Protein AF-A0A2T4J981-F1 (afdb_monomer_lite)

Organism: NCBI:txid1188250

Sequence (81 aa):
MIDSTRATNPRTRQSLSLIAPEAVDRFIATYLPLGLMAHDLGTQAKHVSARLDKAEVRPIPLPDRCSMIYIRAEAAPVIAI

Foldseek 3Di:
DFDWDWDQDPPPRDIDTHTDVVVVVVCVVFKDFLVNLCVVLVHDSVVLVVQCVVVVFAFDDDDPPDTTMGGCVSSCVSSVD

Structure (mmCIF, N/CA/C/O backbone):
data_AF-A0A2T4J981-F1
#
_entry.id   AF-A0A2T4J981-F1
#
loop_
_atom_site.group_PDB
_atom_site.id
_atom_site.type_symbol
_atom_site.label_atom_id
_atom_site.label_alt_id
_atom_site.label_comp_id
_atom_site.label_asym_id
_atom_site.label_entity_id
_atom_site.label_seq_id
_atom_site.pdbx_PDB_ins_code
_atom_site.Cartn_x
_atom_site.Cartn_y
_atom_site.Cartn_z
_atom_site.occupancy
_atom_site.B_iso_or_equiv
_atom_site.auth_seq_id
_atom_site.auth_comp_id
_atom_site.auth_asym_id
_atom_site.auth_atom_id
_atom_site.pdbx_PDB_model_num
ATOM 1 N N . MET A 1 1 ? 14.712 -12.212 -5.330 1.00 58.00 1 MET A N 1
ATOM 2 C CA . MET A 1 1 ? 15.138 -11.175 -6.292 1.00 58.00 1 MET A CA 1
ATOM 3 C C . MET A 1 1 ? 13.934 -10.858 -7.164 1.00 58.00 1 MET A C 1
ATOM 5 O O . MET A 1 1 ? 13.248 -11.798 -7.539 1.00 58.00 1 MET A O 1
ATOM 9 N N . ILE A 1 2 ? 13.601 -9.584 -7.388 1.00 74.00 2 ILE A N 1
ATOM 10 C CA . ILE A 1 2 ? 12.561 -9.222 -8.363 1.00 74.00 2 ILE A CA 1
ATOM 11 C C . ILE A 1 2 ? 13.267 -9.093 -9.707 1.00 74.00 2 ILE A C 1
ATOM 13 O O . ILE A 1 2 ? 14.140 -8.235 -9.850 1.00 74.00 2 ILE A O 1
ATOM 17 N N . ASP A 1 3 ? 12.920 -9.953 -10.659 1.00 81.81 3 ASP A N 1
ATOM 18 C CA . ASP A 1 3 ? 13.475 -9.856 -12.002 1.00 81.81 3 ASP A CA 1
ATOM 19 C C . ASP A 1 3 ? 12.972 -8.580 -12.672 1.00 81.81 3 ASP A C 1
ATOM 21 O O . ASP A 1 3 ? 11.785 -8.239 -12.618 1.00 81.81 3 ASP A O 1
ATOM 25 N N . SER A 1 4 ? 13.906 -7.848 -13.276 1.00 87.88 4 SER A N 1
ATOM 26 C CA . SER A 1 4 ? 13.598 -6.638 -14.022 1.00 87.88 4 SER A CA 1
ATOM 27 C C . SER A 1 4 ? 14.346 -6.608 -15.344 1.00 87.88 4 SER A C 1
ATOM 29 O O . SER A 1 4 ? 15.481 -7.074 -15.452 1.00 87.88 4 SER A O 1
ATOM 31 N N . THR A 1 5 ? 13.705 -6.048 -16.363 1.00 89.62 5 THR A N 1
ATOM 32 C CA . THR A 1 5 ? 14.282 -5.862 -17.693 1.00 89.62 5 THR A CA 1
ATOM 33 C C . THR A 1 5 ? 14.482 -4.378 -17.947 1.00 89.62 5 THR A C 1
ATOM 35 O O . THR A 1 5 ? 13.609 -3.562 -17.649 1.00 89.62 5 THR A O 1
ATOM 38 N N . ARG A 1 6 ? 15.635 -4.001 -18.506 1.00 91.81 6 ARG A N 1
ATOM 39 C CA . ARG A 1 6 ? 15.854 -2.616 -18.928 1.00 91.81 6 ARG A CA 1
ATOM 40 C C . ARG A 1 6 ? 15.093 -2.337 -20.219 1.00 91.81 6 ARG A C 1
ATOM 42 O O . ARG A 1 6 ? 15.208 -3.094 -21.176 1.00 91.81 6 ARG A O 1
ATOM 49 N N . ALA A 1 7 ? 14.375 -1.225 -20.253 1.00 91.00 7 ALA A N 1
ATOM 50 C CA . ALA A 1 7 ? 13.705 -0.722 -21.442 1.00 91.00 7 ALA A CA 1
ATOM 51 C C . ALA A 1 7 ? 13.931 0.782 -21.577 1.00 91.00 7 ALA A C 1
ATOM 53 O O . ALA A 1 7 ? 14.084 1.490 -20.586 1.00 91.00 7 ALA A O 1
ATOM 54 N N . THR A 1 8 ? 13.925 1.295 -22.800 1.00 92.38 8 THR A N 1
ATOM 55 C CA . THR A 1 8 ? 14.024 2.737 -23.037 1.00 92.38 8 THR A CA 1
ATOM 56 C C . THR A 1 8 ? 12.626 3.339 -23.099 1.00 92.38 8 THR A C 1
ATOM 58 O O . THR A 1 8 ? 11.790 2.891 -23.880 1.00 92.38 8 THR A O 1
ATOM 61 N N . ASN A 1 9 ? 12.363 4.375 -22.299 1.00 89.94 9 ASN A N 1
ATOM 62 C CA . ASN A 1 9 ? 11.110 5.121 -22.356 1.00 89.94 9 ASN A CA 1
ATOM 63 C C . ASN A 1 9 ? 10.955 5.759 -23.753 1.00 89.94 9 ASN A C 1
ATOM 65 O O . ASN A 1 9 ? 11.797 6.580 -24.124 1.00 89.94 9 ASN A O 1
ATOM 69 N N . PRO A 1 10 ? 9.888 5.467 -24.516 1.00 90.06 10 PRO A N 1
ATOM 70 C CA . PRO A 1 10 ? 9.735 5.995 -25.872 1.00 90.06 10 PRO A CA 1
ATOM 71 C C . PRO A 1 10 ? 9.554 7.521 -25.911 1.00 90.06 10 PRO A C 1
ATOM 73 O O . PRO A 1 10 ? 9.918 8.156 -26.896 1.00 90.06 10 PRO A O 1
ATOM 76 N N . ARG A 1 11 ? 9.037 8.129 -24.833 1.00 92.19 11 ARG A N 1
ATOM 77 C CA . ARG A 1 11 ? 8.786 9.575 -24.743 1.00 92.19 11 ARG A CA 1
ATOM 78 C C . ARG A 1 11 ? 10.008 10.357 -24.272 1.00 92.19 11 ARG A C 1
ATOM 80 O O . ARG A 1 11 ? 10.292 11.421 -24.807 1.00 92.19 11 ARG A O 1
ATOM 87 N N . THR A 1 12 ? 10.710 9.862 -23.253 1.00 94.12 12 THR A N 1
ATOM 88 C CA . THR A 1 12 ? 11.821 10.598 -22.617 1.00 94.12 12 THR A CA 1
ATOM 89 C C . THR A 1 12 ? 13.202 10.073 -22.997 1.00 94.12 12 THR A C 1
ATOM 91 O O . THR A 1 12 ? 14.199 10.697 -22.647 1.00 94.12 12 THR A O 1
ATOM 94 N N . ARG A 1 13 ? 13.279 8.926 -23.689 1.00 92.06 13 ARG A N 1
ATOM 95 C CA . ARG A 1 13 ? 14.507 8.165 -23.991 1.00 92.06 13 ARG A CA 1
ATOM 96 C C . ARG A 1 13 ? 15.326 7.760 -22.759 1.00 92.06 13 ARG A C 1
ATOM 98 O O . ARG A 1 13 ? 16.459 7.310 -22.894 1.00 92.06 13 ARG A O 1
ATOM 105 N N . GLN A 1 14 ? 14.764 7.891 -21.559 1.00 93.75 14 GLN A N 1
ATOM 106 C CA . GLN A 1 14 ? 15.416 7.472 -20.321 1.00 93.75 14 GLN A CA 1
ATOM 107 C C . GLN A 1 14 ? 15.355 5.951 -20.166 1.00 93.75 14 GLN A C 1
ATOM 109 O O . GLN A 1 14 ? 14.368 5.324 -20.554 1.00 93.75 14 GLN A O 1
ATOM 114 N N . SER A 1 15 ? 16.393 5.360 -19.571 1.00 91.62 15 SER A N 1
ATOM 115 C CA . SER A 1 15 ? 16.370 3.946 -19.191 1.00 91.62 15 SER A CA 1
ATOM 116 C C . SER A 1 15 ? 15.388 3.739 -18.039 1.00 91.62 15 SER A C 1
ATOM 118 O O . SER A 1 15 ? 15.473 4.410 -17.014 1.00 91.62 15 SER A O 1
ATOM 120 N N . LEU A 1 16 ? 14.489 2.781 -18.205 1.00 92.31 16 LEU A N 1
ATOM 121 C CA . LEU A 1 16 ? 13.552 2.292 -17.206 1.00 92.31 16 LEU A CA 1
ATOM 122 C C . LEU A 1 16 ? 13.926 0.859 -16.834 1.00 92.31 16 LEU A C 1
ATOM 124 O O . LEU A 1 16 ? 14.396 0.098 -17.680 1.00 92.31 16 LEU A O 1
ATOM 128 N N . SER A 1 17 ? 13.674 0.490 -15.585 1.00 90.56 17 SER A N 1
ATOM 129 C CA . SER A 1 17 ? 13.629 -0.909 -15.166 1.00 90.56 17 SER A CA 1
ATOM 130 C C . SER A 1 17 ? 12.167 -1.329 -15.102 1.00 90.56 17 SER A C 1
ATOM 132 O O . SER A 1 17 ? 11.398 -0.765 -14.326 1.00 90.56 17 SER A O 1
ATOM 134 N N . LEU A 1 18 ? 11.779 -2.285 -15.938 1.00 90.06 18 LEU A N 1
ATOM 135 C CA . LEU A 1 18 ? 10.442 -2.863 -15.959 1.00 90.06 18 LEU A CA 1
ATOM 136 C C . LEU A 1 18 ? 10.430 -4.125 -15.111 1.00 90.06 18 LEU A C 1
ATOM 138 O O . LEU A 1 18 ? 11.317 -4.962 -15.244 1.00 90.06 18 LEU A O 1
ATOM 142 N N . ILE A 1 19 ? 9.426 -4.254 -14.258 1.00 91.50 19 ILE A N 1
ATOM 143 C CA . ILE A 1 19 ? 9.186 -5.449 -13.452 1.00 91.50 19 ILE A CA 1
ATOM 144 C C . ILE A 1 19 ? 8.100 -6.272 -14.151 1.00 91.50 19 ILE A C 1
ATOM 146 O O . ILE A 1 19 ? 7.165 -5.700 -14.713 1.00 91.50 19 ILE A O 1
ATOM 150 N N . ALA A 1 20 ? 8.231 -7.599 -14.127 1.00 89.62 20 ALA A N 1
ATOM 151 C CA . ALA A 1 20 ? 7.234 -8.492 -14.708 1.00 89.62 20 ALA A CA 1
ATOM 152 C C . ALA A 1 20 ? 5.867 -8.345 -13.997 1.00 89.62 20 ALA A C 1
ATOM 154 O O . ALA A 1 20 ? 5.849 -8.214 -12.766 1.00 89.62 20 ALA A O 1
ATOM 155 N N . PRO A 1 21 ? 4.731 -8.389 -14.721 1.00 89.62 21 PRO A N 1
ATOM 156 C CA . PRO A 1 21 ? 3.398 -8.269 -14.124 1.00 89.62 21 PRO A CA 1
ATOM 157 C C . PRO A 1 21 ? 3.163 -9.238 -12.959 1.00 89.62 21 PRO A C 1
ATOM 159 O O . PRO A 1 21 ? 2.676 -8.838 -11.909 1.00 89.62 21 PRO A O 1
ATOM 162 N N . GLU A 1 22 ? 3.642 -10.476 -13.063 1.00 90.81 22 GLU A N 1
ATOM 163 C CA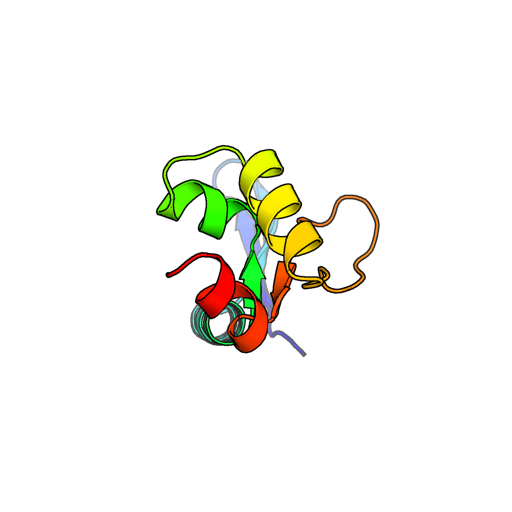 . GLU A 1 22 ? 3.457 -11.507 -12.038 1.00 90.81 22 GLU A CA 1
ATOM 164 C C . GLU A 1 22 ? 4.184 -11.156 -10.733 1.00 90.81 22 GLU A C 1
ATOM 166 O O . GLU A 1 22 ? 3.794 -11.584 -9.647 1.00 90.81 22 GLU A O 1
ATOM 171 N N . ALA A 1 23 ? 5.276 -10.391 -10.814 1.00 91.25 23 ALA A N 1
ATOM 172 C CA . ALA A 1 23 ? 5.958 -9.889 -9.629 1.00 91.25 23 ALA A CA 1
ATOM 173 C C . ALA A 1 23 ? 5.175 -8.744 -8.972 1.00 91.25 23 ALA A C 1
ATOM 175 O O . ALA A 1 23 ? 5.188 -8.644 -7.744 1.00 91.25 23 ALA A O 1
ATOM 176 N N . VAL A 1 24 ? 4.461 -7.934 -9.761 1.00 90.44 24 VAL A N 1
ATOM 177 C CA . VAL A 1 24 ? 3.511 -6.942 -9.241 1.00 90.44 24 VAL A CA 1
ATOM 178 C C . VAL A 1 24 ? 2.350 -7.653 -8.549 1.00 90.44 24 VAL A C 1
ATOM 180 O O . VAL A 1 24 ? 2.049 -7.310 -7.410 1.00 90.44 24 VAL A O 1
ATOM 183 N N . ASP A 1 25 ? 1.782 -8.693 -9.160 1.00 91.81 25 ASP A N 1
ATOM 184 C CA . ASP A 1 25 ? 0.679 -9.473 -8.585 1.00 91.81 25 ASP A CA 1
ATOM 185 C C . ASP A 1 25 ? 1.066 -10.112 -7.246 1.00 91.81 25 ASP A C 1
ATOM 187 O O . ASP A 1 25 ? 0.354 -9.982 -6.249 1.00 91.81 25 ASP A O 1
ATOM 191 N N . ARG A 1 26 ? 2.249 -10.736 -7.170 1.00 92.50 26 ARG A N 1
ATOM 192 C CA . ARG A 1 26 ? 2.778 -11.272 -5.903 1.00 92.50 26 ARG A CA 1
ATOM 193 C C . ARG A 1 26 ? 2.983 -10.182 -4.853 1.00 92.50 26 ARG A C 1
ATOM 195 O O . ARG A 1 26 ? 2.712 -10.407 -3.671 1.00 92.50 26 ARG A O 1
ATOM 202 N N . PHE A 1 27 ? 3.461 -9.012 -5.275 1.00 92.25 27 PHE A N 1
ATOM 203 C CA . PHE A 1 27 ? 3.658 -7.879 -4.382 1.00 92.25 27 PHE A CA 1
ATOM 204 C C . PHE A 1 27 ? 2.325 -7.396 -3.808 1.00 92.25 27 PHE A C 1
ATOM 206 O O . PHE A 1 27 ? 2.203 -7.316 -2.590 1.00 92.25 27 PHE A O 1
ATOM 213 N N . ILE A 1 28 ? 1.310 -7.145 -4.640 1.00 92.06 28 ILE A N 1
ATOM 214 C CA . ILE A 1 28 ? -0.001 -6.665 -4.176 1.00 92.06 28 ILE A CA 1
ATOM 215 C C . ILE A 1 28 ? -0.794 -7.737 -3.424 1.00 92.06 28 ILE A C 1
ATOM 217 O O . ILE A 1 28 ? -1.637 -7.387 -2.602 1.00 92.06 28 ILE A O 1
ATOM 221 N N . ALA A 1 29 ? -0.534 -9.027 -3.658 1.00 93.69 29 ALA A N 1
ATOM 222 C CA . ALA A 1 29 ? -1.124 -10.116 -2.879 1.00 93.69 29 ALA A CA 1
ATOM 223 C C . ALA A 1 29 ? -0.583 -10.158 -1.439 1.00 93.69 29 ALA A C 1
ATOM 225 O O . ALA A 1 29 ? -1.306 -10.528 -0.519 1.00 93.69 29 ALA A O 1
ATOM 226 N N . THR A 1 30 ? 0.670 -9.745 -1.233 1.00 95.56 30 THR A N 1
ATOM 227 C CA . THR A 1 30 ? 1.345 -9.809 0.077 1.00 95.56 30 THR A CA 1
ATOM 228 C C . THR A 1 30 ? 1.290 -8.477 0.823 1.00 95.56 30 THR A C 1
ATOM 230 O O . THR A 1 30 ? 1.107 -8.435 2.041 1.00 95.56 30 THR A O 1
ATOM 233 N N . TYR A 1 31 ? 1.438 -7.376 0.092 1.00 96.06 31 TYR A N 1
ATOM 234 C CA . TYR A 1 31 ? 1.599 -6.034 0.628 1.00 96.06 31 TYR A CA 1
ATOM 235 C C . TYR A 1 31 ? 0.484 -5.108 0.165 1.00 96.06 31 TYR A C 1
ATOM 237 O O . TYR A 1 31 ? -0.098 -5.269 -0.908 1.00 96.06 31 TYR A O 1
ATOM 245 N N . LEU A 1 32 ? 0.222 -4.095 0.982 1.00 95.38 32 LEU A N 1
ATOM 246 C CA . LEU A 1 32 ? -0.832 -3.126 0.760 1.00 95.38 32 LEU A CA 1
ATOM 247 C C . LEU A 1 32 ? -0.272 -1.698 0.882 1.00 95.38 32 LEU A C 1
ATOM 249 O O . LEU A 1 32 ? 0.015 -1.227 1.987 1.00 95.38 32 LEU A O 1
ATOM 253 N N . PRO A 1 33 ? -0.049 -1.008 -0.250 1.00 95.56 33 PRO A N 1
ATOM 254 C CA . PRO A 1 33 ? 0.404 0.377 -0.269 1.00 95.56 33 PRO A CA 1
ATOM 255 C C . PRO A 1 33 ? -0.626 1.335 0.328 1.00 95.56 33 PRO A C 1
ATOM 257 O O . PRO A 1 33 ? -1.809 1.276 -0.006 1.00 95.56 33 PRO A O 1
ATOM 260 N N . LEU A 1 34 ? -0.163 2.299 1.127 1.00 95.25 34 LEU A N 1
ATOM 261 C CA . LEU A 1 34 ? -1.022 3.310 1.754 1.00 95.25 34 LEU A CA 1
ATOM 262 C C . LEU A 1 34 ? -1.849 4.108 0.740 1.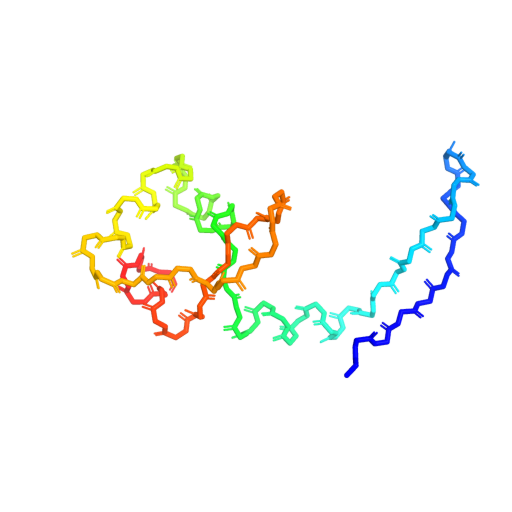00 95.25 34 LEU A C 1
ATOM 264 O O . LEU A 1 34 ? -3.006 4.428 1.000 1.00 95.25 34 LEU A O 1
ATOM 268 N N . GLY A 1 35 ? -1.261 4.408 -0.420 1.00 94.12 35 GLY A N 1
ATOM 269 C CA . GLY A 1 35 ? -1.951 5.106 -1.503 1.00 94.12 35 GLY A CA 1
ATOM 270 C C . GLY A 1 35 ? -3.109 4.302 -2.098 1.00 94.12 35 GLY A C 1
ATOM 271 O O . GLY A 1 35 ? -4.156 4.884 -2.358 1.00 94.12 35 GLY A O 1
ATOM 272 N N . LEU A 1 36 ? -2.952 2.981 -2.254 1.00 94.38 36 LEU A N 1
ATOM 273 C CA . LEU A 1 36 ? -4.024 2.115 -2.758 1.00 94.38 36 LEU A CA 1
ATOM 274 C C . LEU A 1 36 ? -5.166 2.011 -1.746 1.00 94.38 36 LEU A C 1
ATOM 276 O O . LEU A 1 36 ? -6.313 2.224 -2.108 1.00 94.38 36 LEU A O 1
ATOM 280 N N . MET A 1 37 ? -4.853 1.833 -0.461 1.00 95.81 37 MET A N 1
ATOM 281 C CA . MET A 1 37 ? -5.873 1.857 0.597 1.00 95.81 37 MET A CA 1
ATOM 282 C C . MET A 1 37 ? -6.668 3.166 0.613 1.00 95.81 37 MET A C 1
ATOM 284 O O . MET A 1 37 ? -7.885 3.172 0.768 1.00 95.81 37 MET A O 1
ATOM 288 N N . ALA A 1 38 ? -5.975 4.296 0.468 1.00 96.25 38 ALA A N 1
ATOM 289 C CA . ALA A 1 38 ? -6.605 5.609 0.440 1.00 96.25 38 ALA A CA 1
ATOM 290 C C . ALA A 1 38 ? -7.512 5.781 -0.784 1.00 96.25 38 ALA A C 1
ATOM 292 O O . ALA A 1 38 ? -8.621 6.298 -0.652 1.00 96.25 38 ALA A O 1
ATOM 293 N N . HIS A 1 39 ? -7.046 5.317 -1.944 1.00 95.62 39 HIS A N 1
ATOM 294 C CA . HIS A 1 39 ? -7.813 5.297 -3.181 1.00 95.62 39 HIS A CA 1
ATOM 295 C C . HIS A 1 39 ? -9.090 4.456 -3.038 1.00 95.62 39 HIS A C 1
ATOM 297 O O . HIS A 1 39 ? -10.176 4.970 -3.293 1.00 95.62 39 HIS A O 1
ATOM 303 N N . ASP A 1 40 ? -8.975 3.217 -2.558 1.00 94.31 40 ASP A N 1
ATOM 304 C CA . ASP A 1 40 ? -10.097 2.274 -2.462 1.00 94.31 40 ASP A CA 1
ATOM 305 C C . ASP A 1 40 ? -11.165 2.737 -1.459 1.00 94.31 40 ASP A C 1
ATOM 307 O O . ASP A 1 40 ? -12.358 2.533 -1.666 1.00 94.31 40 ASP A O 1
ATOM 311 N N . LEU A 1 41 ? -10.752 3.438 -0.400 1.00 95.12 41 LEU A N 1
ATOM 312 C CA . LEU A 1 41 ? -11.655 4.039 0.587 1.00 95.12 41 LEU A CA 1
ATOM 313 C C . LEU A 1 41 ? -12.168 5.434 0.200 1.00 95.12 41 LEU A C 1
ATOM 315 O O . LEU A 1 41 ? -12.928 6.031 0.964 1.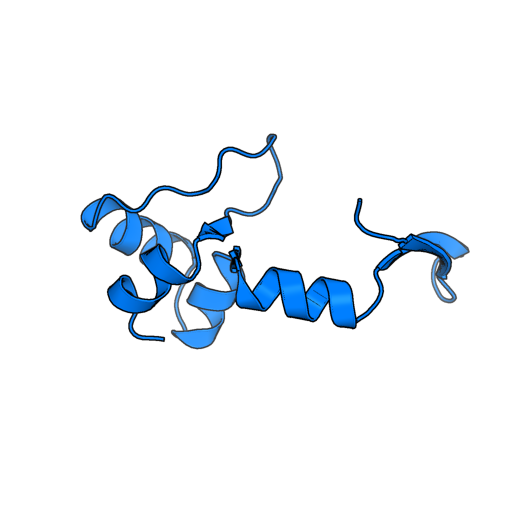00 95.12 41 LEU A O 1
ATOM 319 N N . GLY A 1 42 ? -11.710 6.005 -0.917 1.00 95.94 42 GLY A N 1
ATOM 320 C CA . GLY A 1 42 ? -12.059 7.368 -1.322 1.00 95.94 42 GLY A CA 1
ATOM 321 C C . GLY A 1 42 ? -11.641 8.439 -0.304 1.00 95.94 42 GLY A C 1
ATOM 322 O O . GLY A 1 42 ? -12.366 9.408 -0.084 1.00 95.94 42 GLY A O 1
ATOM 323 N N . THR A 1 43 ? -10.493 8.272 0.361 1.00 96.31 43 THR A N 1
ATOM 324 C CA . THR A 1 43 ? -10.022 9.173 1.426 1.00 96.31 43 THR A CA 1
ATOM 325 C C . THR A 1 43 ? -8.550 9.559 1.270 1.00 96.31 43 THR A C 1
ATOM 327 O O . THR A 1 43 ? -7.855 9.142 0.350 1.00 96.31 43 THR A O 1
ATOM 330 N N . GLN A 1 44 ? -8.046 10.403 2.173 1.00 96.12 44 GLN A N 1
ATOM 331 C CA . GLN A 1 44 ? -6.638 10.799 2.193 1.00 96.12 44 GLN A CA 1
ATOM 332 C C . GLN A 1 44 ? -5.781 9.748 2.909 1.00 96.12 44 GLN A C 1
ATOM 334 O O . GLN A 1 44 ? -6.149 9.254 3.976 1.00 96.12 44 GLN A O 1
ATOM 339 N N . ALA A 1 45 ? -4.57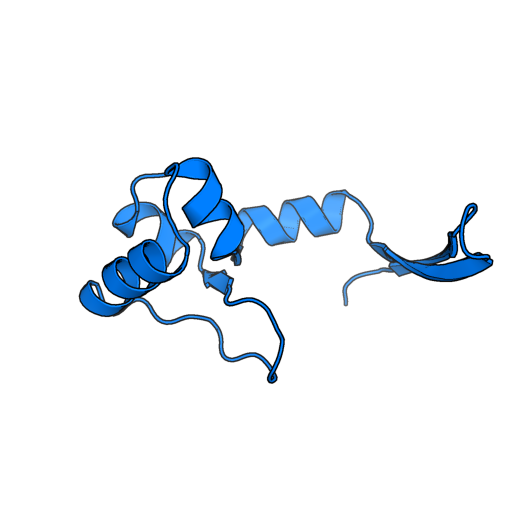2 9.505 2.395 1.00 95.12 45 ALA A N 1
ATOM 340 C CA . ALA A 1 45 ? -3.587 8.589 2.982 1.00 95.12 45 ALA A CA 1
ATOM 341 C C . ALA A 1 45 ? -3.322 8.841 4.478 1.00 95.12 45 ALA A C 1
ATOM 343 O O . ALA A 1 45 ? -3.169 7.896 5.248 1.00 95.12 45 ALA A O 1
ATOM 344 N N . LYS A 1 46 ? -3.344 10.107 4.918 1.00 95.44 46 LYS A N 1
ATOM 345 C CA . LYS A 1 46 ? -3.177 10.472 6.334 1.00 95.44 46 LYS A CA 1
ATOM 346 C C . LYS A 1 46 ? -4.270 9.885 7.240 1.00 95.44 46 LYS A C 1
ATOM 348 O O . LYS A 1 46 ? -3.980 9.502 8.367 1.00 95.44 46 LYS A O 1
ATOM 353 N N . HIS A 1 47 ? -5.513 9.790 6.757 1.00 96.44 47 HIS A N 1
ATOM 354 C CA . HIS A 1 47 ? -6.626 9.230 7.529 1.00 96.44 47 HIS A CA 1
ATOM 355 C C . HIS A 1 47 ? -6.497 7.713 7.653 1.00 96.44 47 HIS A C 1
ATOM 357 O O . HIS A 1 47 ? -6.719 7.166 8.730 1.00 96.44 47 HIS A O 1
ATOM 363 N N . VAL A 1 48 ? -6.077 7.049 6.573 1.00 96.75 48 VAL A N 1
ATOM 364 C CA . VAL A 1 48 ? -5.772 5.614 6.588 1.00 96.75 48 VAL A CA 1
ATOM 365 C C . VAL A 1 48 ? -4.632 5.321 7.561 1.00 96.75 48 VAL A C 1
ATOM 367 O O . VAL A 1 48 ? -4.772 4.458 8.421 1.00 96.75 48 VAL A O 1
ATOM 370 N N . SER A 1 49 ? -3.542 6.090 7.487 1.00 96.38 49 SER A N 1
ATOM 371 C CA . SER A 1 49 ? -2.395 5.934 8.385 1.00 96.38 49 SER A CA 1
ATOM 372 C C . SER A 1 49 ? -2.790 6.105 9.850 1.00 96.38 49 SER A C 1
ATOM 374 O O . SER A 1 49 ? -2.385 5.300 10.677 1.00 96.38 49 SER A O 1
ATOM 376 N N . ALA A 1 50 ? -3.610 7.108 10.175 1.00 96.50 50 ALA A N 1
ATOM 377 C CA . ALA A 1 50 ? -4.088 7.316 11.540 1.00 96.50 50 ALA A CA 1
ATOM 378 C C . ALA A 1 50 ? -4.996 6.173 12.030 1.00 96.50 50 ALA A C 1
ATOM 380 O O . ALA A 1 50 ? -4.988 5.842 13.213 1.00 96.50 50 ALA A O 1
ATOM 381 N N . ARG A 1 51 ? -5.792 5.565 11.140 1.00 96.00 51 ARG A N 1
ATOM 382 C CA . ARG A 1 51 ? -6.636 4.407 11.472 1.00 96.00 51 ARG A CA 1
ATOM 383 C C . ARG A 1 51 ? -5.800 3.152 11.737 1.00 96.00 51 ARG A C 1
ATOM 385 O O . ARG A 1 51 ? -6.099 2.442 12.688 1.00 96.00 51 ARG A O 1
ATOM 392 N N . LEU A 1 52 ? -4.761 2.912 10.936 1.00 97.06 52 LEU A N 1
ATOM 393 C CA . LEU A 1 52 ? -3.821 1.801 11.128 1.00 97.06 52 LEU A CA 1
ATOM 394 C C . LEU A 1 52 ? -3.000 1.971 12.411 1.00 97.06 52 LEU A C 1
ATOM 396 O O . LEU A 1 52 ? -2.886 1.027 13.183 1.00 97.06 52 LEU A O 1
ATOM 400 N N . ASP A 1 53 ? -2.530 3.189 12.692 1.00 96.62 53 ASP A N 1
ATOM 401 C CA . ASP A 1 53 ? -1.786 3.508 13.917 1.00 96.62 53 ASP A CA 1
ATOM 402 C C . ASP A 1 53 ? -2.624 3.265 15.185 1.00 96.62 53 ASP A C 1
ATOM 404 O O . ASP A 1 53 ? -2.144 2.652 16.134 1.00 96.62 53 ASP A O 1
ATOM 408 N N . LYS A 1 54 ? -3.914 3.638 15.171 1.00 96.88 54 LYS A N 1
ATOM 409 C CA . LYS A 1 54 ? -4.865 3.323 16.258 1.00 96.88 54 LYS A CA 1
ATOM 410 C C . LYS A 1 54 ? -5.090 1.825 16.470 1.00 96.88 54 LYS A C 1
ATOM 412 O O . LYS A 1 54 ? -5.468 1.432 17.566 1.00 96.88 54 LYS A O 1
ATOM 417 N N . ALA A 1 55 ? -4.917 1.022 15.424 1.00 95.94 55 ALA A N 1
ATOM 418 C CA . ALA A 1 55 ? -5.013 -0.433 15.478 1.00 95.94 55 ALA A CA 1
ATOM 419 C C . ALA A 1 55 ? -3.648 -1.101 15.720 1.00 95.94 55 ALA A C 1
ATOM 421 O O . ALA A 1 55 ? -3.535 -2.312 15.574 1.00 95.94 55 ALA A O 1
ATOM 422 N N . GLU A 1 56 ? -2.616 -0.313 16.039 1.00 96.81 56 GLU A N 1
ATOM 423 C CA . GLU A 1 56 ? -1.237 -0.760 16.260 1.00 96.81 56 GLU A CA 1
ATOM 424 C C . GLU A 1 56 ? -0.596 -1.470 15.051 1.00 96.81 56 GLU A C 1
ATOM 426 O O . GLU A 1 56 ? 0.457 -2.096 15.169 1.00 96.81 56 GLU A O 1
ATOM 431 N N . VAL A 1 57 ? -1.171 -1.308 13.854 1.00 97.06 57 VAL A N 1
ATOM 432 C CA . VAL A 1 57 ? -0.628 -1.852 12.607 1.00 97.06 57 VAL A CA 1
ATOM 433 C C . VAL A 1 57 ? 0.403 -0.878 12.047 1.00 97.06 57 VAL A C 1
ATOM 435 O O . VAL A 1 57 ? 0.089 0.254 11.667 1.00 97.06 57 VAL A O 1
ATOM 438 N N . ARG A 1 58 ? 1.662 -1.316 11.993 1.00 95.44 58 ARG A N 1
ATOM 439 C CA . ARG A 1 58 ? 2.804 -0.492 11.578 1.00 95.44 58 ARG A CA 1
ATOM 440 C C . ARG A 1 58 ? 3.184 -0.757 10.117 1.00 95.44 58 ARG A C 1
ATOM 442 O O . ARG A 1 58 ? 3.061 -1.886 9.645 1.00 95.44 58 ARG A O 1
ATOM 449 N N . PRO A 1 59 ? 3.666 0.261 9.383 1.00 96.38 59 PRO A N 1
ATOM 450 C CA . PRO A 1 59 ? 4.222 0.041 8.057 1.00 96.38 59 PRO A CA 1
ATOM 451 C C . PRO A 1 59 ? 5.536 -0.737 8.149 1.00 96.38 59 PRO A C 1
ATOM 453 O O . PRO A 1 59 ? 6.243 -0.690 9.158 1.00 96.38 59 PRO A O 1
ATOM 456 N N . ILE A 1 60 ? 5.900 -1.398 7.054 1.00 95.81 60 ILE A N 1
ATOM 457 C CA . ILE A 1 60 ? 7.211 -2.031 6.916 1.00 95.81 60 ILE A CA 1
ATOM 458 C C . ILE A 1 60 ? 8.282 -0.932 6.924 1.00 95.81 60 ILE A C 1
ATOM 460 O O . ILE A 1 60 ? 8.135 0.054 6.193 1.00 95.81 60 ILE A O 1
ATOM 464 N N . PRO A 1 61 ? 9.364 -1.079 7.712 1.00 93.94 61 PRO A N 1
ATOM 465 C CA . PRO A 1 61 ? 10.459 -0.122 7.711 1.00 93.94 61 PRO A CA 1
ATOM 466 C C . PRO A 1 61 ? 11.148 -0.133 6.344 1.00 93.94 61 PRO A C 1
ATOM 468 O O . PRO A 1 61 ? 11.764 -1.119 5.940 1.00 93.94 61 PRO A O 1
ATOM 471 N N . LEU A 1 62 ? 11.025 0.980 5.628 1.00 91.94 62 LEU A N 1
ATOM 472 C CA . LEU A 1 62 ? 11.651 1.217 4.333 1.00 91.94 62 LEU A CA 1
ATOM 473 C C . LEU A 1 62 ? 12.535 2.469 4.400 1.00 91.94 62 LEU A C 1
ATOM 475 O O . LEU A 1 62 ? 12.334 3.302 5.286 1.00 91.94 62 LEU A O 1
ATOM 479 N N . PRO A 1 63 ? 13.491 2.626 3.467 1.00 93.00 63 PRO A N 1
ATOM 480 C CA . PRO A 1 63 ? 14.261 3.856 3.343 1.00 93.00 63 PRO A CA 1
ATOM 481 C C . PRO A 1 63 ? 13.378 5.094 3.156 1.00 93.00 63 PRO A C 1
ATOM 483 O O . PRO A 1 63 ? 12.242 5.019 2.675 1.00 93.00 63 PRO A O 1
ATOM 486 N N . ASP A 1 64 ? 13.948 6.255 3.467 1.00 85.44 64 ASP A N 1
ATOM 487 C CA . ASP A 1 64 ? 13.285 7.535 3.251 1.00 85.44 64 ASP A CA 1
ATOM 488 C C . ASP A 1 64 ? 12.843 7.700 1.791 1.00 85.44 64 ASP A C 1
ATOM 490 O O . ASP A 1 64 ? 13.515 7.265 0.853 1.00 85.44 64 ASP A O 1
ATOM 494 N N . ARG A 1 65 ? 11.717 8.399 1.594 1.00 87.00 65 ARG A N 1
ATOM 495 C CA . ARG A 1 65 ? 11.074 8.645 0.286 1.00 87.00 65 ARG A CA 1
ATOM 496 C C . ARG A 1 65 ? 10.440 7.414 -0.370 1.00 87.00 65 ARG A C 1
ATOM 498 O O . ARG A 1 65 ? 9.897 7.543 -1.468 1.00 87.00 65 ARG A O 1
ATOM 505 N N . CYS A 1 66 ? 10.434 6.254 0.282 1.00 88.25 66 CYS A N 1
ATOM 506 C CA . CYS A 1 66 ? 9.555 5.158 -0.108 1.00 88.25 66 CYS A CA 1
ATOM 507 C C . CYS A 1 66 ? 8.115 5.423 0.356 1.00 88.25 66 CYS A C 1
ATOM 509 O O . CYS A 1 66 ? 7.872 6.027 1.402 1.00 88.25 66 CYS A O 1
ATOM 511 N N . SER A 1 67 ? 7.136 4.962 -0.425 1.00 86.50 67 SER A N 1
ATOM 512 C CA . SER A 1 67 ? 5.745 4.950 0.030 1.00 86.50 67 SER A CA 1
ATOM 513 C C . SER A 1 67 ? 5.583 3.990 1.207 1.00 86.50 67 SER A C 1
ATOM 515 O O . SER A 1 67 ? 6.179 2.916 1.215 1.00 86.50 67 SER A O 1
ATOM 517 N N . MET A 1 68 ? 4.734 4.350 2.172 1.00 94.44 68 MET A N 1
ATOM 518 C CA . MET A 1 68 ? 4.365 3.434 3.251 1.00 94.44 68 MET A CA 1
ATOM 519 C C . MET A 1 68 ? 3.623 2.223 2.682 1.00 94.44 68 MET A C 1
ATOM 521 O O . MET A 1 68 ? 2.623 2.374 1.969 1.00 94.44 68 MET A O 1
ATOM 525 N N . ILE A 1 69 ? 4.102 1.033 3.027 1.00 96.38 69 ILE A N 1
ATOM 526 C CA . ILE A 1 69 ? 3.485 -0.246 2.680 1.00 96.38 69 ILE A CA 1
ATOM 527 C C . ILE A 1 69 ? 3.263 -1.055 3.951 1.00 96.38 69 ILE A C 1
ATOM 529 O O . ILE A 1 69 ? 4.043 -0.965 4.899 1.00 96.38 69 ILE A O 1
ATOM 533 N N . TYR A 1 70 ? 2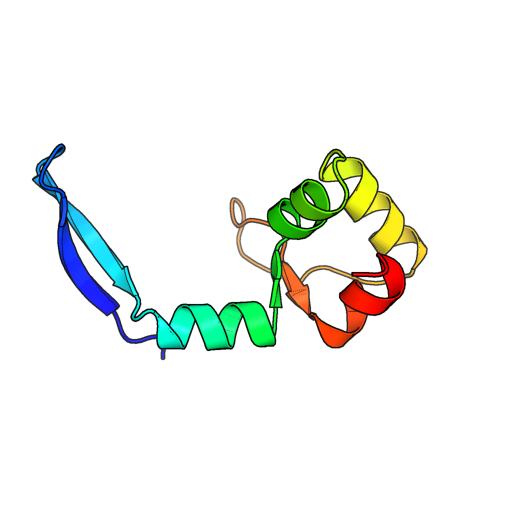.202 -1.847 3.953 1.00 96.88 70 TYR A N 1
ATOM 534 C CA . TYR A 1 70 ? 1.795 -2.664 5.088 1.00 96.88 70 TYR A CA 1
ATOM 535 C C . TYR A 1 70 ? 1.666 -4.121 4.657 1.00 96.88 70 TYR A C 1
ATOM 537 O O . TYR A 1 70 ? 1.479 -4.402 3.471 1.00 96.88 70 TYR A O 1
ATOM 545 N N . ILE A 1 71 ? 1.743 -5.051 5.604 1.00 97.19 71 ILE A N 1
ATOM 546 C CA . ILE A 1 71 ? 1.374 -6.444 5.347 1.00 97.19 71 ILE A CA 1
ATOM 547 C C . ILE A 1 71 ? -0.134 -6.489 5.104 1.00 97.19 71 ILE A C 1
ATOM 549 O O . ILE A 1 71 ? -0.915 -6.015 5.931 1.00 97.19 71 ILE A O 1
ATOM 553 N N . ARG A 1 72 ? -0.564 -7.050 3.966 1.00 95.94 72 ARG A N 1
ATOM 554 C CA . ARG A 1 72 ? -1.987 -7.079 3.595 1.00 95.94 72 ARG A CA 1
ATOM 555 C C . ARG A 1 72 ? -2.823 -7.783 4.659 1.00 95.94 72 ARG A C 1
ATOM 557 O O . ARG A 1 72 ? -3.869 -7.263 5.023 1.00 95.94 72 ARG A O 1
ATOM 564 N N . ALA A 1 73 ? -2.350 -8.920 5.168 1.00 96.12 73 ALA A N 1
ATOM 565 C CA . ALA A 1 73 ? -3.062 -9.707 6.174 1.00 96.12 73 ALA A CA 1
ATOM 566 C C . ALA A 1 73 ? -3.326 -8.938 7.484 1.00 96.12 73 ALA A C 1
ATOM 568 O O . ALA A 1 73 ? -4.305 -9.220 8.164 1.00 96.12 73 ALA A O 1
ATOM 569 N N . GLU A 1 74 ? -2.486 -7.955 7.815 1.00 96.44 74 GLU A N 1
ATOM 570 C CA . GLU A 1 74 ? -2.624 -7.134 9.023 1.00 96.44 74 GLU A CA 1
ATOM 571 C C . GLU A 1 74 ? -3.462 -5.877 8.762 1.00 96.44 74 GLU A C 1
ATOM 573 O O . GLU A 1 74 ? -4.317 -5.512 9.565 1.00 96.44 74 GLU A O 1
ATOM 578 N N . ALA A 1 75 ? -3.246 -5.215 7.621 1.00 95.81 75 ALA A N 1
ATOM 579 C CA . ALA A 1 75 ? -3.910 -3.954 7.305 1.00 95.81 75 ALA A CA 1
ATOM 580 C C . ALA A 1 75 ? -5.344 -4.135 6.789 1.00 95.81 75 ALA A C 1
ATOM 582 O O . ALA A 1 75 ? -6.229 -3.386 7.203 1.00 95.81 75 ALA A O 1
ATOM 583 N N . ALA A 1 76 ? -5.595 -5.116 5.914 1.00 94.50 76 ALA A N 1
ATOM 584 C CA . ALA A 1 76 ? -6.893 -5.311 5.261 1.00 94.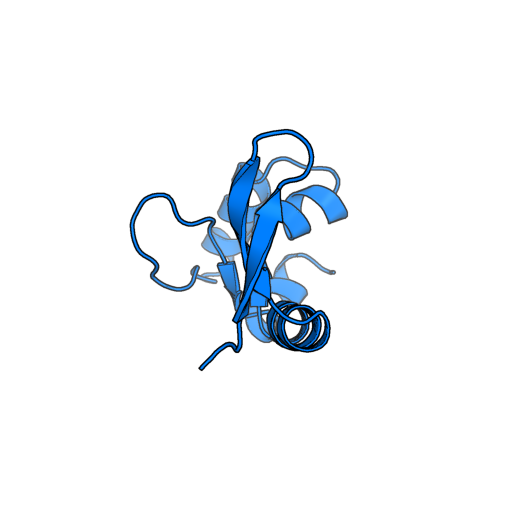50 76 ALA A CA 1
ATOM 585 C C . ALA A 1 76 ? -8.072 -5.425 6.256 1.00 94.50 76 ALA A C 1
ATOM 587 O O . ALA A 1 76 ? -9.050 -4.691 6.085 1.00 94.50 76 ALA A O 1
ATOM 588 N N . PRO A 1 77 ? -7.975 -6.196 7.364 1.00 95.00 77 PRO A N 1
ATOM 589 C CA . PRO A 1 77 ? -9.044 -6.258 8.365 1.00 95.00 77 PRO A CA 1
ATOM 590 C C . PRO A 1 77 ? -9.339 -4.910 9.036 1.00 95.00 77 PRO A C 1
ATOM 592 O O . PRO A 1 77 ? -10.488 -4.614 9.360 1.00 95.00 77 PRO A O 1
ATOM 595 N N . VAL A 1 78 ? -8.317 -4.069 9.233 1.00 93.44 78 VAL A N 1
ATOM 596 C CA . VAL A 1 78 ? -8.470 -2.762 9.891 1.00 93.44 78 VAL A CA 1
ATOM 597 C C . VAL A 1 78 ? -9.225 -1.789 9.004 1.00 93.44 78 VAL A C 1
ATOM 599 O O . VAL A 1 78 ? -10.029 -0.999 9.505 1.00 93.44 78 VAL A O 1
ATOM 602 N N . ILE A 1 79 ? -8.962 -1.822 7.699 1.00 90.94 79 ILE A N 1
ATOM 603 C CA . ILE A 1 79 ? -9.545 -0.884 6.740 1.00 90.94 79 ILE A CA 1
ATOM 604 C C . ILE A 1 79 ? -10.762 -1.431 5.989 1.00 90.94 79 ILE A C 1
ATOM 606 O O . ILE A 1 79 ? -11.422 -0.651 5.311 1.00 90.94 79 ILE A O 1
ATOM 610 N N . ALA A 1 80 ? -11.121 -2.696 6.223 1.00 84.38 80 ALA A N 1
ATOM 611 C CA . ALA A 1 80 ? -12.287 -3.374 5.661 1.00 84.38 80 ALA A CA 1
ATOM 612 C C . ALA A 1 80 ? -12.305 -3.384 4.120 1.00 84.38 80 ALA A C 1
ATOM 614 O O . ALA A 1 80 ? -13.337 -3.096 3.513 1.00 84.38 80 ALA A O 1
ATOM 615 N N . ILE A 1 81 ? -11.156 -3.712 3.516 1.00 67.75 81 ILE A N 1
ATOM 616 C CA . ILE A 1 81 ? -11.008 -3.975 2.073 1.00 67.75 81 ILE A CA 1
ATOM 617 C C . ILE A 1 81 ? -10.445 -5.369 1.813 1.00 67.75 81 ILE A C 1
ATOM 619 O O . ILE A 1 81 ? -9.825 -5.932 2.744 1.00 67.75 81 ILE A O 1
#

Radius of gyration: 15.2 Å; chains: 1; bounding box: 29×22×42 Å

Secondary structure (DSSP, 8-state):
---EEEEE-TTT--EEEEEPHHHHHHHHHHEEEHHHHHHHTTS-HHHHHHHHHHTT-PPP---TTSPPEEEHHHHHHHHT-

pLDDT: mean 92.38, std 6.13, range [58.0, 97.19]